Protein AF-A0A3B9SQK4-F1 (afdb_monomer_lite)

pLDDT: mean 91.53, std 13.15, range [40.22, 98.62]

Foldseek 3Di:
DDPPDDPPQAEEEEEEELADRVVQVVVVQVVCVVPPVNSHHYHYDGNPPDLVVQLVVLVVNVVGNYDYDYDYPDPSNVVSNVVND

Secondary structure (DSSP, 8-state):
---TTS-----EEEEEESS--HHHHHHHHHHHHHSGGG--EEEEE-----GGGHHHHHHHHHTSSEEEEEE--SHHHHHHHHHH-

Sequence (85 aa):
MSLAGLPEVRPVIYIISDSIGETAELVARAAASQFNHGNVDIRRVPYVTHPEEIPEIIEEARGFSSIIVFTLVLPELRETLLREA

Structure (mmCIF, N/CA/C/O backbone):
data_AF-A0A3B9SQK4-F1
#
_entry.id   AF-A0A3B9SQK4-F1
#
loop_
_atom_site.group_PDB
_atom_site.id
_atom_site.type_symbol
_atom_site.label_atom_id
_atom_site.label_alt_id
_atom_site.label_comp_id
_atom_site.label_asym_id
_atom_site.label_entity_id
_atom_site.label_seq_id
_atom_site.pdbx_PDB_ins_code
_atom_site.Cartn_x
_atom_site.Cartn_y
_atom_site.Cartn_z
_atom_site.occupancy
_atom_site.B_iso_or_equiv
_atom_site.auth_seq_id
_atom_site.auth_comp_id
_atom_site.auth_asym_id
_atom_site.auth_atom_id
_atom_site.pdbx_PDB_model_num
ATOM 1 N N . MET A 1 1 ? 19.872 -11.925 -32.248 1.00 40.22 1 MET A N 1
ATOM 2 C CA . MET A 1 1 ? 18.671 -12.781 -32.177 1.00 40.22 1 MET A CA 1
ATOM 3 C C . MET A 1 1 ? 17.777 -12.165 -31.113 1.00 40.22 1 MET A C 1
ATOM 5 O O . MET A 1 1 ? 18.103 -12.250 -29.940 1.00 40.22 1 MET A O 1
ATOM 9 N N . SER A 1 2 ? 16.802 -11.361 -31.542 1.00 45.00 2 SER A N 1
ATOM 10 C CA . SER A 1 2 ? 15.984 -10.521 -30.658 1.00 45.00 2 SER A CA 1
ATOM 11 C C . SER A 1 2 ? 14.884 -11.365 -30.022 1.00 45.00 2 SER A C 1
ATOM 13 O O . SER A 1 2 ? 14.097 -11.969 -30.745 1.00 45.00 2 SER A O 1
ATOM 15 N N . LEU A 1 3 ? 14.817 -11.387 -28.690 1.00 55.44 3 LEU A N 1
ATOM 16 C CA . LEU A 1 3 ? 13.672 -11.888 -27.922 1.00 55.44 3 LEU A CA 1
ATOM 17 C C . LEU A 1 3 ? 12.542 -10.837 -27.911 1.00 55.44 3 LEU A C 1
ATOM 19 O O . LEU A 1 3 ? 11.998 -10.499 -26.867 1.00 55.44 3 LEU A O 1
ATOM 23 N N . ALA A 1 4 ? 12.213 -10.272 -29.073 1.00 60.97 4 ALA A N 1
ATOM 24 C CA . ALA A 1 4 ? 11.054 -9.405 -29.228 1.00 60.97 4 ALA A CA 1
ATOM 25 C C . ALA A 1 4 ? 9.826 -10.296 -29.424 1.00 60.97 4 ALA A C 1
ATOM 27 O O . ALA A 1 4 ? 9.631 -10.846 -30.506 1.00 60.97 4 ALA A O 1
ATOM 28 N N . GLY A 1 5 ? 9.021 -10.478 -28.378 1.00 54.56 5 GLY A N 1
ATOM 29 C CA . GLY A 1 5 ? 7.752 -11.189 -28.541 1.00 54.56 5 GLY A CA 1
ATOM 30 C C . GLY A 1 5 ? 7.028 -11.617 -27.273 1.00 54.56 5 GLY A C 1
ATOM 31 O O . GLY A 1 5 ? 5.846 -11.930 -27.361 1.00 54.56 5 GLY A O 1
ATOM 32 N N . LEU A 1 6 ? 7.673 -11.616 -26.105 1.00 56.00 6 LEU A N 1
ATOM 33 C CA . LEU A 1 6 ? 6.942 -11.790 -24.851 1.00 56.00 6 LEU A CA 1
ATOM 34 C C . LEU A 1 6 ? 6.519 -10.406 -24.346 1.00 56.00 6 LEU A C 1
ATOM 36 O O . LEU A 1 6 ? 7.371 -9.513 -24.320 1.00 56.00 6 LEU A O 1
ATOM 40 N N . PRO A 1 7 ? 5.239 -10.190 -23.983 1.00 57.53 7 PRO A N 1
ATOM 41 C CA . PRO A 1 7 ? 4.858 -8.962 -23.304 1.00 57.53 7 PRO A CA 1
ATOM 42 C C . PRO A 1 7 ? 5.754 -8.823 -22.074 1.00 57.53 7 PRO 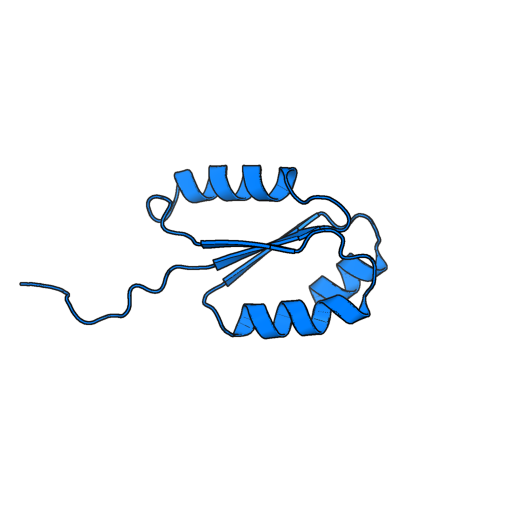A C 1
ATOM 44 O O . PRO A 1 7 ? 5.946 -9.786 -21.330 1.00 57.53 7 PRO A O 1
ATOM 47 N N . GLU A 1 8 ? 6.351 -7.649 -21.893 1.00 67.00 8 GLU A N 1
ATOM 48 C CA . GLU A 1 8 ? 7.132 -7.351 -20.700 1.00 67.00 8 GLU A CA 1
ATOM 49 C C . GLU A 1 8 ? 6.143 -7.279 -19.529 1.00 67.00 8 GLU A C 1
ATOM 51 O O . GLU A 1 8 ? 5.543 -6.240 -19.256 1.00 67.00 8 GLU A O 1
ATOM 56 N N . VAL A 1 9 ? 5.872 -8.428 -18.904 1.00 74.31 9 VAL A N 1
ATOM 57 C CA . VAL A 1 9 ? 4.996 -8.509 -17.736 1.00 74.31 9 VAL A CA 1
ATOM 58 C C . VAL A 1 9 ? 5.736 -7.820 -16.602 1.00 74.31 9 VAL A C 1
ATOM 60 O O . VAL A 1 9 ? 6.633 -8.401 -15.995 1.00 74.31 9 VAL A O 1
ATOM 63 N N . ARG A 1 10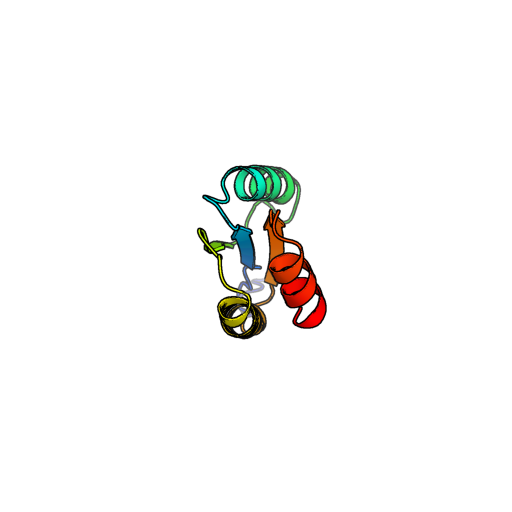 ? 5.385 -6.561 -16.340 1.00 87.25 10 ARG A N 1
ATOM 64 C CA . ARG A 1 10 ? 5.825 -5.854 -15.138 1.00 87.25 10 ARG A CA 1
ATOM 65 C C . ARG A 1 10 ? 5.008 -6.356 -13.957 1.00 87.25 10 ARG A C 1
ATOM 67 O O . ARG A 1 10 ? 3.792 -6.146 -13.958 1.00 87.25 10 ARG A O 1
ATOM 74 N N . PRO A 1 11 ? 5.634 -7.005 -12.962 1.00 92.81 11 PRO A N 1
ATOM 75 C CA . PRO A 1 11 ? 4.924 -7.385 -11.759 1.00 92.81 11 PRO A CA 1
ATOM 76 C C . PRO A 1 11 ? 4.407 -6.143 -11.038 1.00 92.81 11 PRO A C 1
ATOM 78 O O . PRO A 1 11 ? 5.064 -5.097 -11.057 1.00 92.81 11 PRO A O 1
ATOM 81 N N . VAL A 1 12 ? 3.254 -6.268 -10.390 1.00 96.44 12 VAL A N 1
ATOM 82 C CA . VAL A 1 12 ? 2.637 -5.174 -9.633 1.00 96.44 12 VAL A CA 1
ATOM 83 C C . VAL A 1 12 ? 2.742 -5.463 -8.140 1.00 96.44 12 VAL A C 1
ATOM 85 O O . VAL A 1 12 ? 2.392 -6.547 -7.683 1.00 96.44 12 VAL A O 1
ATOM 88 N N . ILE A 1 13 ? 3.200 -4.494 -7.359 1.00 97.56 13 ILE A N 1
ATOM 89 C CA . ILE A 1 13 ? 3.160 -4.543 -5.901 1.00 97.56 13 ILE A CA 1
ATOM 90 C C . ILE A 1 13 ? 1.998 -3.669 -5.447 1.00 97.56 13 ILE A C 1
ATOM 92 O O . ILE A 1 13 ? 2.050 -2.445 -5.582 1.00 97.56 13 ILE A O 1
ATOM 96 N N . TYR A 1 14 ? 0.963 -4.295 -4.897 1.00 98.38 14 TYR A N 1
ATOM 97 C CA . TYR A 1 14 ? -0.127 -3.589 -4.235 1.00 98.38 14 TYR A CA 1
ATOM 98 C C . TYR A 1 14 ? 0.270 -3.285 -2.794 1.00 98.38 14 TYR A C 1
ATOM 100 O O . TYR A 1 14 ? 0.617 -4.186 -2.034 1.00 98.38 14 TYR A O 1
ATOM 108 N N . ILE A 1 15 ? 0.220 -2.011 -2.424 1.00 98.62 15 ILE A N 1
ATOM 109 C CA . ILE A 1 15 ? 0.444 -1.527 -1.067 1.00 98.62 15 ILE A CA 1
ATOM 110 C C . ILE A 1 15 ? -0.910 -1.176 -0.456 1.00 98.62 15 ILE A C 1
ATOM 112 O O . ILE A 1 15 ? -1.499 -0.167 -0.838 1.00 98.62 15 ILE A O 1
ATOM 116 N N . ILE A 1 16 ? -1.386 -1.979 0.492 1.00 98.50 16 ILE A N 1
ATOM 117 C CA . ILE A 1 16 ? -2.691 -1.786 1.144 1.00 98.50 16 ILE A CA 1
ATOM 118 C C . ILE A 1 16 ? -2.477 -1.258 2.567 1.00 98.50 16 ILE A C 1
ATOM 120 O O . ILE A 1 16 ? -1.724 -1.844 3.349 1.00 98.50 16 ILE A O 1
ATOM 124 N N . SER A 1 17 ? -3.106 -0.135 2.919 1.00 98.56 17 SER A N 1
ATOM 125 C CA . SER A 1 17 ? -2.909 0.508 4.224 1.00 98.56 17 SER A CA 1
ATOM 126 C C . SER A 1 17 ? -4.201 1.101 4.774 1.00 98.56 17 SER A C 1
ATOM 128 O O . SER A 1 17 ? -4.936 1.751 4.039 1.00 98.56 17 SER A O 1
ATOM 130 N N . ASP A 1 18 ? -4.420 0.964 6.084 1.00 97.81 18 ASP A N 1
ATOM 131 C CA . ASP A 1 18 ? -5.4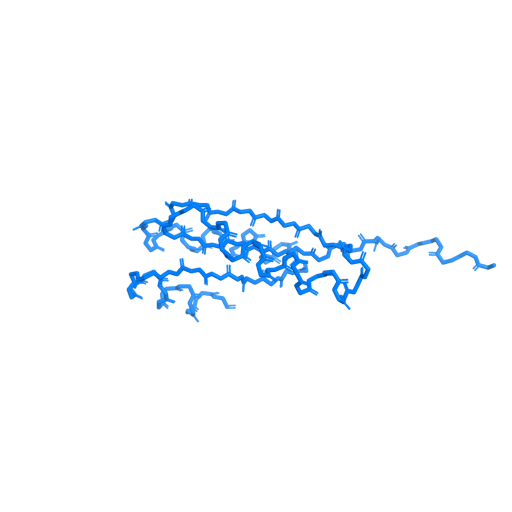48 1.694 6.845 1.00 97.81 18 ASP A CA 1
ATOM 132 C C . ASP A 1 18 ? -5.055 3.161 7.121 1.00 97.81 18 ASP A C 1
ATOM 134 O O . ASP A 1 18 ? -5.794 3.931 7.732 1.00 97.81 18 ASP A O 1
ATOM 138 N N . SER A 1 19 ? -3.885 3.575 6.628 1.00 97.19 19 SER A N 1
ATOM 139 C CA . SER A 1 19 ? -3.371 4.940 6.654 1.00 97.19 19 SER A CA 1
ATOM 140 C C . SER A 1 19 ? -2.797 5.304 5.274 1.00 97.19 19 SER A C 1
ATOM 142 O O . SER A 1 19 ? -3.384 4.997 4.242 1.00 97.19 19 SER A O 1
ATOM 144 N N . ILE A 1 20 ? -1.649 5.980 5.222 1.00 97.75 20 ILE A N 1
ATOM 145 C CA . ILE A 1 20 ? -1.065 6.502 3.981 1.00 97.75 20 ILE A CA 1
ATOM 146 C C . ILE A 1 20 ? -0.367 5.402 3.152 1.00 97.75 20 ILE A C 1
ATOM 148 O O . ILE A 1 20 ? -0.412 5.441 1.921 1.00 97.75 20 ILE A O 1
ATOM 152 N N . GLY A 1 21 ? 0.293 4.432 3.795 1.00 97.81 21 GLY A N 1
ATOM 153 C CA . GLY A 1 21 ? 1.019 3.337 3.126 1.00 97.81 21 GLY A CA 1
ATOM 154 C C . GLY A 1 21 ? 2.484 3.613 2.745 1.00 97.81 21 GLY A C 1
ATOM 155 O O . GLY A 1 21 ? 3.112 2.772 2.105 1.00 97.81 21 GLY A O 1
ATOM 156 N N . GLU A 1 22 ? 3.070 4.745 3.151 1.00 97.94 22 GLU A N 1
ATOM 157 C CA . GLU A 1 22 ? 4.460 5.108 2.803 1.00 97.94 22 GLU A CA 1
ATOM 158 C C . GLU A 1 22 ? 5.505 4.126 3.339 1.00 97.94 22 GLU A C 1
ATOM 160 O O . GLU A 1 22 ? 6.472 3.810 2.650 1.00 97.94 22 GLU A O 1
ATOM 165 N N . THR A 1 23 ? 5.317 3.604 4.554 1.00 97.12 23 THR A N 1
ATOM 166 C CA . THR A 1 23 ? 6.268 2.657 5.153 1.00 97.12 23 THR A CA 1
ATOM 167 C C . THR A 1 23 ? 6.385 1.382 4.319 1.00 97.12 23 THR A C 1
ATOM 169 O O . THR A 1 23 ? 7.493 0.958 3.993 1.00 97.12 23 THR A O 1
ATOM 172 N N . ALA A 1 24 ? 5.252 0.791 3.935 1.00 97.81 24 ALA A N 1
ATOM 173 C CA . ALA A 1 24 ? 5.223 -0.403 3.097 1.00 97.81 24 ALA A CA 1
ATOM 174 C C . ALA A 1 24 ? 5.768 -0.128 1.690 1.00 97.81 24 ALA A C 1
ATOM 176 O O . ALA A 1 24 ? 6.522 -0.943 1.163 1.00 97.81 24 ALA A O 1
ATOM 177 N N . GLU A 1 25 ? 5.454 1.032 1.108 1.00 98.00 25 GLU A N 1
ATOM 178 C CA . GLU A 1 25 ? 6.002 1.443 -0.185 1.00 98.00 25 GLU A CA 1
ATOM 179 C C . GLU A 1 25 ? 7.533 1.554 -0.149 1.00 98.00 25 GLU A C 1
ATOM 181 O O . GLU A 1 25 ? 8.204 1.024 -1.033 1.00 98.00 25 GLU A O 1
ATOM 186 N N . LEU A 1 26 ? 8.104 2.204 0.870 1.00 97.50 26 LEU A N 1
ATOM 187 C CA . LEU A 1 26 ? 9.556 2.345 1.005 1.00 97.50 26 LEU A CA 1
ATOM 188 C C . LEU A 1 26 ? 10.248 0.985 1.135 1.00 97.50 26 LEU A C 1
ATOM 190 O O . LEU A 1 26 ? 11.258 0.748 0.472 1.00 97.50 26 LEU A O 1
ATOM 194 N N . VAL A 1 27 ? 9.688 0.075 1.938 1.00 97.00 27 VAL A N 1
ATOM 195 C CA . VAL A 1 27 ? 10.206 -1.295 2.077 1.00 97.00 27 VAL A CA 1
ATOM 196 C C . VAL A 1 27 ? 10.104 -2.053 0.752 1.00 97.00 27 VAL A C 1
ATOM 198 O O . VAL A 1 27 ? 11.079 -2.676 0.332 1.00 97.00 27 VAL A O 1
ATOM 201 N N . ALA A 1 28 ? 8.969 -1.960 0.056 1.00 96.19 28 ALA A N 1
ATOM 202 C CA . ALA A 1 28 ? 8.773 -2.598 -1.242 1.00 96.19 28 ALA A CA 1
ATOM 203 C C . ALA A 1 28 ? 9.749 -2.066 -2.299 1.00 96.19 28 ALA A C 1
ATOM 205 O O . ALA A 1 28 ? 10.347 -2.855 -3.026 1.00 96.19 28 ALA A O 1
ATOM 206 N N . ARG A 1 29 ? 9.975 -0.747 -2.355 1.00 94.88 29 ARG A N 1
ATOM 207 C CA . ARG A 1 29 ? 10.963 -0.120 -3.248 1.00 94.88 29 ARG A CA 1
ATOM 208 C C . ARG A 1 29 ? 12.383 -0.560 -2.921 1.00 94.88 29 ARG A C 1
ATOM 210 O O . ARG A 1 29 ? 13.143 -0.878 -3.832 1.00 94.88 29 ARG A O 1
ATOM 217 N N . ALA A 1 30 ? 12.740 -0.607 -1.639 1.00 94.94 30 ALA A N 1
ATOM 218 C CA . ALA A 1 30 ? 14.049 -1.078 -1.206 1.00 94.94 30 ALA A CA 1
ATOM 219 C C . ALA A 1 30 ? 14.270 -2.539 -1.623 1.00 94.94 30 ALA A C 1
ATOM 221 O O . ALA A 1 30 ? 15.290 -2.841 -2.236 1.00 94.94 30 ALA A O 1
ATOM 222 N N . ALA A 1 31 ? 13.296 -3.423 -1.391 1.00 94.50 31 ALA A N 1
ATOM 223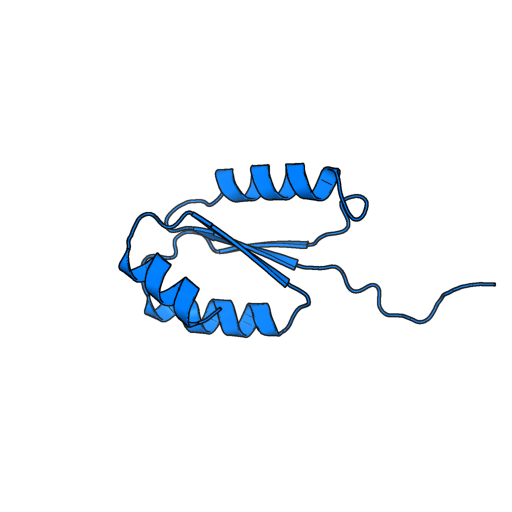 C CA . ALA A 1 31 ? 13.356 -4.810 -1.843 1.00 94.50 31 ALA A CA 1
ATOM 224 C C . ALA A 1 31 ? 13.439 -4.901 -3.376 1.00 94.50 31 ALA A C 1
ATOM 226 O O . ALA A 1 31 ? 14.346 -5.535 -3.906 1.00 94.50 31 ALA A O 1
ATOM 227 N N . ALA A 1 32 ? 12.563 -4.205 -4.102 1.00 92.69 32 ALA A N 1
ATOM 228 C CA . ALA A 1 32 ? 12.566 -4.181 -5.561 1.00 92.69 32 ALA A CA 1
ATOM 229 C C . ALA A 1 32 ? 13.866 -3.613 -6.151 1.00 92.69 32 ALA A C 1
ATOM 231 O O . ALA A 1 32 ? 14.261 -4.009 -7.236 1.00 92.69 32 ALA A O 1
ATOM 232 N N . SER A 1 33 ? 14.591 -2.738 -5.452 1.00 90.88 33 SER A N 1
ATOM 233 C CA . SER A 1 33 ? 15.914 -2.293 -5.916 1.00 90.88 33 SER A CA 1
ATOM 234 C C . SER A 1 33 ? 16.947 -3.429 -5.963 1.00 90.88 33 SER A C 1
ATOM 236 O O . SER A 1 33 ? 17.915 -3.345 -6.713 1.00 90.88 33 SER A O 1
ATOM 238 N N . GLN A 1 34 ? 16.733 -4.496 -5.184 1.00 91.75 34 GLN A N 1
ATOM 239 C CA . GLN A 1 34 ? 17.607 -5.670 -5.125 1.00 91.75 34 GLN A CA 1
ATOM 240 C C . GLN A 1 34 ? 17.215 -6.760 -6.136 1.00 91.75 34 GLN A C 1
ATOM 242 O O . GLN A 1 34 ? 18.017 -7.651 -6.410 1.00 91.75 34 GLN A O 1
ATOM 247 N N . PHE A 1 35 ? 16.002 -6.708 -6.703 1.00 85.62 35 PHE A N 1
ATOM 248 C CA . PHE A 1 35 ? 15.444 -7.770 -7.547 1.00 85.62 35 PHE A CA 1
ATOM 249 C C . PHE A 1 35 ? 14.811 -7.210 -8.829 1.00 85.62 35 PHE A C 1
ATOM 251 O O . PHE A 1 35 ? 14.295 -6.102 -8.858 1.00 85.62 35 PHE A O 1
ATOM 258 N N . ASN A 1 36 ? 14.823 -7.970 -9.927 1.00 73.88 36 ASN A N 1
ATOM 259 C CA . ASN A 1 36 ? 14.208 -7.561 -11.203 1.00 73.88 36 ASN A CA 1
ATOM 260 C C . ASN A 1 36 ? 14.672 -6.184 -11.749 1.00 73.88 36 ASN A C 1
ATOM 262 O O . ASN A 1 36 ? 13.942 -5.532 -12.492 1.00 73.88 36 ASN A O 1
ATOM 266 N N . HIS A 1 37 ? 15.862 -5.713 -11.355 1.00 79.56 37 HIS A N 1
ATOM 267 C CA . HIS A 1 37 ? 16.383 -4.377 -11.684 1.00 79.56 37 HIS A CA 1
ATOM 268 C C . HIS A 1 37 ? 15.399 -3.225 -11.375 1.00 79.56 37 HIS A C 1
ATOM 270 O O . HIS A 1 37 ? 15.414 -2.202 -12.056 1.00 79.56 37 HIS A O 1
ATOM 276 N N . GLY A 1 38 ? 14.511 -3.392 -10.385 1.00 76.31 38 GLY A N 1
ATOM 277 C CA . GLY A 1 38 ? 13.487 -2.398 -10.047 1.00 76.31 38 GLY A CA 1
ATOM 278 C C . GLY A 1 38 ? 12.348 -2.263 -11.063 1.00 76.31 38 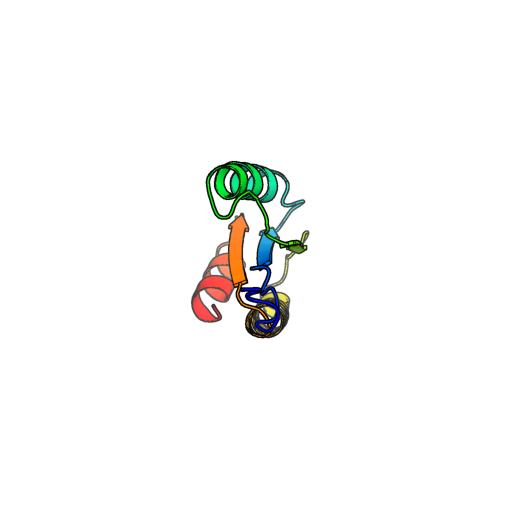GLY A C 1
ATOM 279 O O . GLY A 1 38 ? 11.560 -1.326 -10.960 1.00 76.31 38 GLY A O 1
ATOM 280 N N . ASN A 1 39 ? 12.228 -3.177 -12.031 1.00 87.69 39 ASN A N 1
ATOM 281 C CA . ASN A 1 39 ? 11.184 -3.160 -13.057 1.00 87.69 39 ASN A CA 1
ATOM 282 C C . ASN A 1 39 ? 9.847 -3.698 -12.510 1.00 87.69 39 ASN A C 1
ATOM 284 O O . ASN A 1 39 ? 9.352 -4.740 -12.937 1.00 87.69 39 ASN A O 1
ATOM 288 N N . VAL A 1 40 ? 9.296 -3.017 -11.506 1.00 92.31 40 VAL A N 1
ATOM 289 C CA . VAL A 1 40 ? 8.009 -3.329 -10.871 1.00 92.31 40 VAL A CA 1
ATOM 290 C C . VAL A 1 40 ? 7.114 -2.094 -10.892 1.00 92.31 40 VAL A C 1
ATOM 292 O O . VAL A 1 40 ? 7.595 -0.970 -10.750 1.00 92.31 40 VAL A O 1
ATOM 295 N N . ASP A 1 41 ? 5.815 -2.303 -11.066 1.00 95.19 41 ASP A N 1
ATOM 296 C CA . ASP A 1 41 ? 4.809 -1.267 -10.834 1.00 95.19 41 ASP A CA 1
ATOM 297 C C . ASP A 1 41 ? 4.408 -1.292 -9.354 1.00 95.19 41 ASP A C 1
ATOM 299 O O . ASP A 1 41 ? 4.300 -2.364 -8.761 1.00 95.19 41 ASP A O 1
ATOM 303 N N . ILE A 1 42 ? 4.206 -0.130 -8.738 1.00 96.12 42 ILE A N 1
ATOM 304 C CA . ILE A 1 42 ? 3.773 -0.038 -7.338 1.00 96.12 42 ILE A CA 1
ATOM 305 C C . ILE A 1 42 ? 2.472 0.742 -7.299 1.00 96.12 42 ILE A C 1
ATOM 307 O O . ILE A 1 42 ? 2.436 1.917 -7.664 1.00 96.12 42 ILE A O 1
ATOM 311 N N . ARG A 1 43 ? 1.418 0.096 -6.801 1.00 97.81 43 ARG A N 1
ATOM 312 C CA . ARG A 1 43 ? 0.084 0.680 -6.665 1.00 97.81 43 ARG A CA 1
ATOM 313 C C . ARG A 1 43 ? -0.281 0.772 -5.201 1.00 97.81 43 ARG A C 1
ATOM 315 O O . ARG A 1 43 ? -0.274 -0.225 -4.491 1.00 97.81 43 ARG A O 1
ATOM 322 N N . ARG A 1 44 ? -0.586 1.980 -4.741 1.00 98.12 44 ARG A N 1
ATOM 323 C CA . ARG A 1 44 ? -1.006 2.230 -3.362 1.00 98.12 44 ARG A CA 1
ATOM 324 C C . ARG A 1 44 ? -2.517 2.327 -3.270 1.00 98.12 44 ARG A C 1
ATOM 326 O O . ARG A 1 44 ? -3.126 3.076 -4.025 1.00 98.12 44 ARG A O 1
ATOM 333 N N . VAL A 1 45 ? -3.064 1.641 -2.276 1.00 98.38 45 VAL A N 1
ATOM 334 C CA . VAL A 1 45 ? -4.452 1.728 -1.832 1.00 98.38 45 VAL A CA 1
ATOM 335 C C . VAL A 1 45 ? -4.434 2.223 -0.380 1.00 98.38 45 VAL A C 1
ATOM 337 O O . VAL A 1 45 ? -4.324 1.420 0.553 1.00 98.38 45 VAL A O 1
ATOM 340 N N .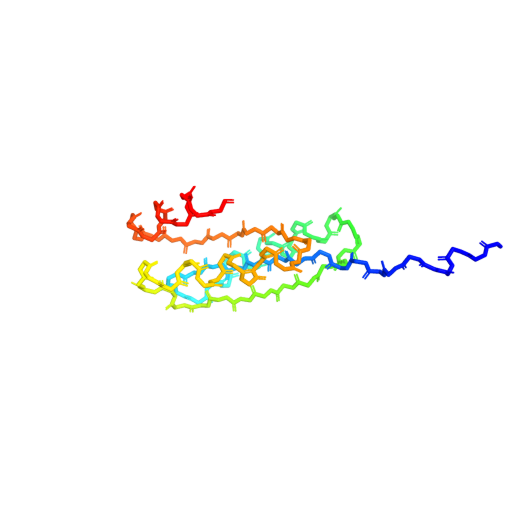 PRO A 1 46 ? -4.380 3.552 -0.176 1.00 98.19 46 PRO A N 1
ATOM 341 C CA . PRO A 1 46 ? -4.384 4.145 1.154 1.00 98.19 46 PRO A CA 1
ATOM 342 C C . PRO A 1 46 ? -5.804 4.194 1.731 1.00 98.19 46 PRO A C 1
ATOM 344 O O . PRO A 1 46 ? -6.779 4.138 0.988 1.00 98.19 46 PRO A O 1
ATOM 347 N N . TYR A 1 47 ? -5.896 4.407 3.042 1.00 98.00 47 TYR A N 1
ATOM 348 C CA . TYR A 1 47 ? -7.144 4.637 3.775 1.00 98.00 47 TYR A CA 1
ATOM 349 C C . TYR A 1 47 ? -8.191 3.524 3.635 1.00 98.00 47 TYR A C 1
ATOM 351 O O . TYR A 1 47 ? -9.383 3.808 3.660 1.00 98.00 47 TYR A O 1
ATOM 359 N N . VAL A 1 48 ? -7.756 2.266 3.540 1.00 98.00 48 VAL A N 1
ATOM 360 C CA . VAL A 1 48 ? -8.665 1.115 3.616 1.00 98.00 48 VAL A CA 1
ATOM 361 C C . VAL A 1 48 ? -9.135 0.981 5.055 1.00 98.00 48 VAL A C 1
ATOM 363 O O . VAL A 1 48 ? -8.376 0.545 5.921 1.00 98.00 48 VAL A O 1
ATOM 366 N N . THR A 1 49 ? -10.367 1.397 5.327 1.00 96.81 49 THR A N 1
ATOM 367 C CA . THR A 1 49 ? -10.923 1.421 6.687 1.00 96.81 49 THR A CA 1
ATOM 368 C C . THR A 1 49 ? -12.070 0.443 6.875 1.00 96.81 49 THR A C 1
ATOM 370 O O . THR A 1 49 ? -12.465 0.200 8.016 1.00 96.81 49 THR A O 1
ATOM 373 N N . HIS A 1 50 ? -12.567 -0.153 5.791 1.00 97.81 50 HIS A N 1
ATOM 374 C CA . HIS A 1 50 ? -13.715 -1.043 5.808 1.00 97.81 50 HIS A CA 1
ATOM 375 C C . HIS A 1 50 ? -13.394 -2.412 5.176 1.00 97.81 50 HIS A C 1
ATOM 377 O O . HIS A 1 50 ? -12.846 -2.469 4.072 1.00 97.81 50 HIS A O 1
ATOM 383 N N . PRO A 1 51 ? -13.714 -3.540 5.847 1.00 97.94 51 PRO A N 1
ATOM 384 C CA . PRO A 1 51 ? -13.440 -4.878 5.317 1.00 97.94 51 PRO A CA 1
ATOM 385 C C . PRO A 1 51 ? -14.062 -5.148 3.941 1.00 97.94 51 PRO A C 1
ATOM 387 O O . PRO A 1 51 ? -13.490 -5.889 3.147 1.00 97.94 51 PRO A O 1
ATOM 390 N N . GLU A 1 52 ? -15.207 -4.539 3.644 1.00 98.00 52 GLU A N 1
ATOM 391 C CA . GLU A 1 52 ? -15.923 -4.657 2.372 1.00 98.00 52 GLU A CA 1
ATOM 392 C C . GLU A 1 52 ? -15.174 -4.080 1.161 1.00 98.00 52 GLU A C 1
ATOM 394 O O . GLU A 1 52 ? -15.484 -4.457 0.035 1.00 98.00 52 GLU A O 1
ATOM 399 N N . GLU A 1 53 ? -14.167 -3.227 1.366 1.00 98.00 53 GLU A N 1
ATOM 400 C CA . GLU A 1 53 ? -13.325 -2.693 0.284 1.00 98.00 53 GLU A CA 1
ATOM 401 C C . GLU A 1 53 ? -12.312 -3.740 -0.217 1.00 98.00 53 GLU A C 1
ATOM 403 O O . GLU A 1 53 ? -11.880 -3.719 -1.369 1.00 98.00 53 GLU A O 1
ATOM 408 N N . ILE A 1 54 ? -11.921 -4.681 0.650 1.00 98.38 54 ILE A N 1
ATOM 409 C CA . ILE A 1 54 ? -10.836 -5.634 0.391 1.00 98.38 54 ILE A CA 1
ATOM 410 C C . ILE A 1 54 ? -11.133 -6.567 -0.792 1.00 98.38 54 ILE A C 1
ATOM 412 O O . ILE A 1 54 ? -10.249 -6.693 -1.640 1.00 98.38 54 ILE A O 1
ATOM 416 N N . PRO A 1 55 ? -12.316 -7.204 -0.914 1.00 98.31 55 PRO A N 1
ATOM 417 C CA . PRO A 1 55 ? -12.600 -8.101 -2.033 1.00 98.31 55 PRO A CA 1
ATOM 418 C C . PRO A 1 55 ? -12.403 -7.451 -3.407 1.00 98.31 55 PRO A C 1
ATOM 420 O O . PRO A 1 55 ? -11.838 -8.078 -4.301 1.00 98.31 55 PRO A O 1
ATOM 423 N N . GLU A 1 56 ? -12.804 -6.187 -3.572 1.00 98.00 56 GLU A N 1
ATOM 424 C CA . GLU A 1 56 ? -12.632 -5.458 -4.835 1.00 98.00 56 GLU A CA 1
ATOM 425 C C . GLU A 1 56 ? -11.150 -5.193 -5.136 1.00 98.00 56 GLU A C 1
ATOM 427 O O . GLU A 1 56 ? -10.700 -5.400 -6.264 1.00 98.00 56 GLU A O 1
ATOM 432 N N . ILE A 1 57 ? -10.367 -4.820 -4.116 1.00 98.06 57 ILE A N 1
ATOM 433 C CA . ILE A 1 57 ? -8.917 -4.609 -4.241 1.00 98.06 57 ILE A CA 1
ATOM 434 C C . ILE A 1 57 ? -8.208 -5.912 -4.642 1.00 98.06 57 ILE A C 1
ATOM 436 O O . ILE A 1 57 ? -7.324 -5.903 -5.502 1.00 98.06 57 ILE A O 1
ATOM 440 N N . ILE A 1 58 ? -8.584 -7.039 -4.028 1.00 98.12 58 ILE A N 1
ATOM 441 C CA . ILE A 1 58 ? -8.016 -8.355 -4.346 1.00 98.12 58 ILE A CA 1
ATOM 442 C C . ILE A 1 58 ? -8.379 -8.775 -5.769 1.00 98.12 58 ILE A C 1
ATOM 444 O O . ILE A 1 58 ? -7.515 -9.263 -6.500 1.00 98.12 58 ILE A O 1
ATOM 448 N N . GLU A 1 59 ? -9.628 -8.574 -6.183 1.00 97.94 59 GLU A N 1
ATOM 449 C CA . GLU A 1 59 ? -10.068 -8.933 -7.528 1.00 97.94 59 GLU A CA 1
ATOM 450 C C . GLU A 1 59 ? -9.342 -8.109 -8.601 1.00 97.94 59 GLU A C 1
ATOM 452 O O . GLU A 1 59 ? -8.902 -8.662 -9.611 1.00 97.94 59 GLU A O 1
ATOM 457 N N . GLU A 1 60 ? -9.102 -6.817 -8.355 1.00 97.44 60 GLU A N 1
ATOM 458 C CA . GLU A 1 60 ? -8.245 -6.004 -9.222 1.00 97.44 60 GLU A CA 1
ATOM 459 C C . GLU A 1 60 ? -6.816 -6.571 -9.281 1.00 97.44 60 GLU A C 1
ATOM 461 O O . GLU A 1 60 ? -6.262 -6.766 -10.367 1.00 97.44 60 GLU A O 1
ATOM 466 N N . ALA A 1 61 ? -6.223 -6.887 -8.123 1.00 97.12 61 ALA A N 1
ATOM 467 C CA . ALA A 1 61 ? -4.856 -7.395 -8.032 1.00 97.12 61 ALA A CA 1
ATOM 468 C C . ALA A 1 61 ? -4.666 -8.748 -8.741 1.00 97.12 61 ALA A C 1
ATOM 470 O O . ALA A 1 61 ? -3.599 -8.975 -9.323 1.00 97.12 61 ALA A O 1
ATOM 471 N N . ARG A 1 62 ? -5.691 -9.616 -8.759 1.00 95.56 62 ARG A N 1
ATOM 472 C CA . ARG A 1 62 ? -5.707 -10.899 -9.493 1.00 95.56 62 ARG A CA 1
ATOM 473 C C . ARG A 1 62 ? -5.608 -10.732 -11.009 1.00 95.56 62 ARG A C 1
ATOM 475 O O . ARG A 1 62 ? -5.152 -11.647 -11.692 1.00 95.56 62 ARG A O 1
ATOM 482 N N . GLY A 1 63 ? -5.980 -9.567 -11.541 1.00 95.19 63 GLY A N 1
ATOM 483 C CA . GLY A 1 63 ? -5.806 -9.225 -12.955 1.00 95.19 63 GLY A CA 1
ATOM 484 C C . GLY A 1 63 ? -4.344 -9.045 -13.385 1.00 95.19 63 GLY A C 1
ATOM 485 O O . GLY A 1 63 ? -4.066 -8.940 -14.582 1.00 95.19 63 GLY A O 1
ATOM 486 N N . PHE A 1 64 ? -3.399 -9.015 -12.439 1.00 94.94 64 PHE A N 1
ATOM 487 C CA . PHE A 1 64 ? -1.978 -8.772 -12.685 1.00 94.94 64 PHE A CA 1
ATOM 488 C C . PHE A 1 64 ? -1.103 -9.882 -12.087 1.00 94.94 64 PHE A C 1
ATOM 490 O O . PHE A 1 64 ? -1.473 -10.547 -11.125 1.00 94.94 64 PHE A O 1
ATOM 497 N N . SER A 1 65 ? 0.118 -10.040 -12.612 1.00 93.62 65 SER A N 1
ATOM 498 C CA . SER A 1 65 ? 1.174 -10.787 -11.915 1.00 93.62 65 SER A CA 1
ATOM 499 C C . SER A 1 65 ? 1.608 -9.975 -10.695 1.00 93.62 65 SER A C 1
ATOM 501 O O . SER A 1 65 ? 2.510 -9.143 -10.804 1.00 93.62 65 SER A O 1
ATOM 503 N N . SER A 1 66 ? 0.937 -10.154 -9.561 1.00 95.44 66 SER A N 1
ATOM 504 C CA . SER A 1 66 ? 1.043 -9.230 -8.437 1.00 95.44 66 SER A CA 1
ATOM 505 C C . SER A 1 66 ? 1.436 -9.893 -7.121 1.00 95.44 66 SER A C 1
ATOM 507 O O . SER A 1 66 ? 1.335 -11.106 -6.939 1.00 95.44 66 SER A O 1
ATOM 509 N N . ILE A 1 67 ? 1.918 -9.060 -6.202 1.00 96.19 67 ILE A N 1
ATOM 510 C CA . ILE A 1 67 ? 2.038 -9.376 -4.779 1.00 96.19 67 ILE A CA 1
ATOM 511 C C . ILE A 1 67 ? 1.359 -8.273 -3.971 1.00 96.19 67 ILE A C 1
ATOM 513 O O . ILE A 1 67 ? 1.302 -7.119 -4.403 1.00 96.19 67 ILE A O 1
ATOM 517 N N . ILE A 1 68 ? 0.898 -8.618 -2.773 1.00 98.12 68 ILE A N 1
ATOM 518 C CA . ILE A 1 68 ? 0.300 -7.672 -1.833 1.00 98.12 68 ILE A CA 1
ATOM 519 C C . ILE A 1 68 ? 1.249 -7.482 -0.652 1.00 98.12 68 ILE A C 1
ATOM 521 O O . ILE A 1 68 ? 1.701 -8.444 -0.033 1.00 98.12 68 ILE A O 1
ATOM 525 N N . VAL A 1 69 ? 1.526 -6.226 -0.324 1.00 98.19 69 VAL A N 1
ATOM 526 C CA . VAL A 1 69 ? 2.225 -5.802 0.890 1.00 98.19 69 VAL A CA 1
ATOM 527 C C . VAL A 1 69 ? 1.272 -4.894 1.649 1.00 98.19 69 VAL A C 1
ATOM 529 O O . VAL A 1 69 ? 0.697 -3.975 1.072 1.00 98.19 69 VAL A O 1
ATOM 532 N N . PHE A 1 70 ? 1.084 -5.131 2.944 1.00 98.19 70 PHE A N 1
ATOM 533 C CA . PHE A 1 70 ? 0.102 -4.371 3.706 1.00 98.19 70 PHE A CA 1
ATOM 534 C C . PHE A 1 70 ? 0.603 -3.949 5.082 1.00 98.19 70 PHE A C 1
ATOM 536 O O . PHE A 1 70 ? 1.424 -4.616 5.711 1.00 98.19 70 PHE A O 1
ATOM 543 N N . THR A 1 71 ? 0.055 -2.838 5.562 1.00 97.50 71 THR A N 1
ATOM 544 C CA . THR A 1 71 ? 0.122 -2.415 6.964 1.00 97.50 71 THR A CA 1
ATOM 545 C C . THR A 1 71 ? -1.310 -2.180 7.412 1.00 97.50 71 THR A C 1
ATOM 547 O O . THR A 1 71 ? -1.896 -1.174 7.027 1.00 97.50 71 THR A O 1
ATOM 550 N N . LEU A 1 72 ? -1.877 -3.129 8.155 1.00 98.00 72 LEU A N 1
ATOM 551 C CA . LEU A 1 72 ? -3.256 -3.075 8.643 1.00 98.00 72 LEU A CA 1
ATOM 552 C C . LEU A 1 72 ? -3.248 -3.318 10.151 1.00 98.00 72 LEU A C 1
ATOM 554 O O . LEU A 1 72 ? -2.960 -4.436 10.603 1.00 98.00 72 LEU A O 1
ATOM 558 N N . VAL A 1 73 ? -3.528 -2.271 10.929 1.00 96.88 73 VAL A N 1
ATOM 559 C CA . VAL A 1 73 ? -3.557 -2.358 12.396 1.00 96.88 73 VAL A CA 1
ATOM 560 C C . VAL A 1 73 ? -4.843 -3.045 12.850 1.00 96.88 73 VAL A C 1
ATOM 562 O O . VAL A 1 73 ? -4.798 -3.933 13.710 1.00 96.88 73 VAL A O 1
ATOM 565 N N . LEU A 1 74 ? -5.974 -2.687 12.234 1.00 95.81 74 LEU A N 1
ATOM 566 C CA . LEU A 1 74 ? -7.285 -3.252 12.550 1.00 95.81 74 LEU A CA 1
ATOM 567 C C . LEU A 1 74 ? -7.333 -4.761 12.227 1.00 95.81 74 LEU A C 1
ATOM 569 O O . LEU A 1 74 ? -7.117 -5.148 11.073 1.00 95.81 74 LEU A O 1
ATOM 573 N N . PRO A 1 75 ? -7.619 -5.635 13.218 1.00 96.88 75 PRO A N 1
ATOM 574 C CA . PRO A 1 75 ? -7.650 -7.082 13.012 1.00 96.88 75 PRO A CA 1
ATOM 575 C C . PRO A 1 75 ? -8.620 -7.534 11.924 1.00 96.88 75 PRO A C 1
ATOM 577 O O . PRO A 1 75 ? -8.245 -8.359 11.100 1.00 96.88 75 PRO A O 1
ATOM 580 N N . GLU A 1 76 ? -9.814 -6.946 11.871 1.00 97.94 76 GLU A N 1
ATOM 581 C CA . GLU A 1 76 ? -10.860 -7.319 10.911 1.00 97.94 76 GLU A CA 1
ATOM 582 C C . GLU A 1 76 ? -10.422 -7.101 9.454 1.00 97.94 76 GLU A C 1
ATOM 584 O O . GLU A 1 76 ? -10.666 -7.956 8.600 1.00 97.94 76 GLU A O 1
ATOM 589 N N . LEU A 1 77 ? -9.700 -6.007 9.176 1.00 98.25 77 LEU A N 1
ATOM 590 C CA . LEU A 1 77 ? -9.123 -5.742 7.854 1.00 98.25 77 LEU A CA 1
ATOM 591 C C . LEU A 1 77 ? -8.052 -6.777 7.508 1.00 98.25 77 LEU A C 1
ATOM 593 O O . LEU A 1 77 ? -8.072 -7.365 6.431 1.00 98.25 77 LEU A O 1
ATOM 597 N N . ARG A 1 78 ? -7.129 -7.043 8.440 1.00 97.88 78 ARG A N 1
ATOM 598 C CA . ARG A 1 78 ? -6.056 -8.026 8.237 1.00 97.88 78 ARG A CA 1
ATOM 599 C C . ARG A 1 78 ? -6.612 -9.429 7.999 1.00 97.88 78 ARG A C 1
ATOM 601 O O . ARG A 1 78 ? -6.142 -10.126 7.109 1.00 97.88 78 ARG A O 1
ATOM 608 N N . GLU A 1 79 ? -7.591 -9.851 8.789 1.00 98.25 79 GLU A N 1
ATOM 609 C CA . GLU A 1 79 ? -8.219 -11.168 8.670 1.00 98.25 79 GLU A CA 1
ATOM 610 C C . GLU A 1 79 ? -9.004 -11.318 7.371 1.00 98.25 79 GLU A C 1
ATOM 612 O O . GLU A 1 79 ? -8.996 -12.392 6.773 1.00 98.25 79 GLU A O 1
ATOM 617 N N . THR A 1 80 ? -9.663 -10.251 6.922 1.00 98.50 80 THR A N 1
ATOM 618 C CA . THR A 1 80 ? -10.370 -10.246 5.639 1.00 98.50 80 THR A CA 1
ATOM 619 C C . THR A 1 80 ? -9.384 -10.314 4.479 1.00 98.50 80 THR A C 1
ATOM 621 O O . THR A 1 80 ? -9.536 -11.178 3.624 1.00 98.50 80 THR A O 1
ATOM 624 N N . LEU A 1 81 ? -8.308 -9.521 4.505 1.00 98.25 81 LEU A N 1
ATOM 625 C CA . LEU A 1 81 ? -7.253 -9.578 3.488 1.00 98.25 81 LEU A CA 1
ATOM 626 C C . LEU A 1 81 ? -6.633 -10.973 3.387 1.00 98.25 81 LEU A C 1
ATOM 628 O O . LEU A 1 81 ? -6.537 -11.510 2.291 1.00 98.25 81 LEU A O 1
ATOM 632 N N . LEU A 1 82 ? -6.256 -11.583 4.515 1.00 97.62 82 LEU A N 1
ATOM 633 C CA . LEU A 1 82 ? -5.641 -12.918 4.532 1.00 97.62 82 LEU A CA 1
ATOM 634 C C . LEU A 1 82 ? -6.582 -14.046 4.085 1.00 97.62 82 LEU A C 1
ATOM 636 O O . LEU A 1 82 ? -6.109 -15.131 3.766 1.00 97.62 82 LEU A O 1
ATOM 640 N N . ARG A 1 83 ? -7.898 -13.827 4.125 1.00 97.75 83 ARG A N 1
ATOM 641 C CA . ARG A 1 83 ? -8.904 -14.797 3.678 1.00 97.75 83 ARG A CA 1
ATOM 642 C C . ARG A 1 83 ? -9.188 -14.690 2.179 1.00 97.75 83 ARG A C 1
ATOM 644 O O . ARG A 1 83 ? -9.490 -15.709 1.568 1.00 97.75 83 ARG A O 1
ATOM 651 N N . GLU A 1 84 ? -9.134 -13.483 1.623 1.00 95.94 84 GLU A N 1
ATOM 652 C CA . GLU A 1 84 ? -9.442 -13.219 0.211 1.00 95.94 84 GLU A CA 1
ATOM 653 C C . GLU A 1 84 ? -8.229 -13.401 -0.724 1.00 95.94 84 GLU A C 1
ATOM 655 O O . GLU A 1 84 ? -8.403 -13.787 -1.886 1.00 95.94 84 GLU A O 1
ATOM 660 N N . ALA A 1 85 ? -7.016 -13.107 -0.235 1.00 91.44 85 ALA A N 1
ATOM 661 C CA . ALA A 1 85 ? -5.756 -13.215 -0.981 1.00 91.44 85 ALA A CA 1
ATOM 662 C C . ALA A 1 85 ? -5.296 -14.670 -1.170 1.00 91.44 85 ALA A C 1
ATOM 664 O O . ALA A 1 85 ? -4.906 -15.002 -2.314 1.00 91.44 85 ALA A O 1
#

Radius of gyration: 14.46 Å; chains: 1; bounding box: 35×21×45 Å